Protein AF-A0A512BTE2-F1 (afdb_monomer_lite)

Sequence (60 aa):
MARSGIAPHVIEAVLNHRSGIVSGIAAIYNRHDYYSEKRDALERWAQSPPLAAVDAQQRE

Structure (mmCIF, N/CA/C/O backbone):
data_AF-A0A512BTE2-F1
#
_entry.id   AF-A0A512BTE2-F1
#
loop_
_atom_site.group_PDB
_atom_site.id
_atom_site.type_symbol
_atom_site.label_atom_id
_atom_site.label_alt_id
_atom_site.label_comp_id
_atom_site.label_asym_id
_atom_site.label_entity_id
_atom_site.label_seq_id
_atom_site.pdbx_PDB_ins_code
_atom_site.Cartn_x
_atom_site.Cartn_y
_atom_site.Cartn_z
_atom_site.occupancy
_atom_site.B_iso_or_equiv
_atom_site.auth_seq_id
_atom_site.auth_comp_id
_atom_site.auth_asym_id
_atom_site.auth_atom_id
_atom_site.pdbx_PDB_model_num
ATOM 1 N N . MET A 1 1 ? -2.677 2.540 8.527 1.00 89.38 1 MET A N 1
ATOM 2 C CA . MET A 1 1 ? -2.462 1.377 7.636 1.00 89.38 1 MET A CA 1
ATOM 3 C C . MET A 1 1 ? -1.271 0.517 8.051 1.00 89.38 1 MET A C 1
ATOM 5 O O . MET A 1 1 ? -1.480 -0.671 8.235 1.00 89.38 1 MET A O 1
ATOM 9 N N . ALA A 1 2 ? -0.066 1.062 8.280 1.00 91.50 2 ALA A N 1
ATOM 10 C CA . ALA A 1 2 ? 1.099 0.247 8.680 1.00 91.50 2 ALA A CA 1
ATOM 11 C C . ALA A 1 2 ? 0.873 -0.580 9.965 1.00 91.50 2 ALA A C 1
ATOM 13 O O . ALA A 1 2 ? 1.159 -1.771 9.989 1.00 91.50 2 ALA A O 1
ATOM 14 N N . ARG A 1 3 ? 0.256 0.015 11.000 1.00 88.12 3 ARG A N 1
ATOM 15 C CA . ARG A 1 3 ? -0.153 -0.706 12.225 1.00 88.12 3 ARG A CA 1
ATOM 16 C C . ARG A 1 3 ? -1.110 -1.878 11.970 1.00 88.12 3 ARG A C 1
ATOM 18 O O . ARG A 1 3 ? -1.125 -2.820 12.744 1.00 88.12 3 ARG A O 1
ATOM 25 N N . SER A 1 4 ? -1.881 -1.828 10.886 1.00 90.88 4 SER A N 1
ATOM 26 C CA . SER A 1 4 ? -2.812 -2.886 10.471 1.00 90.88 4 SER A CA 1
ATOM 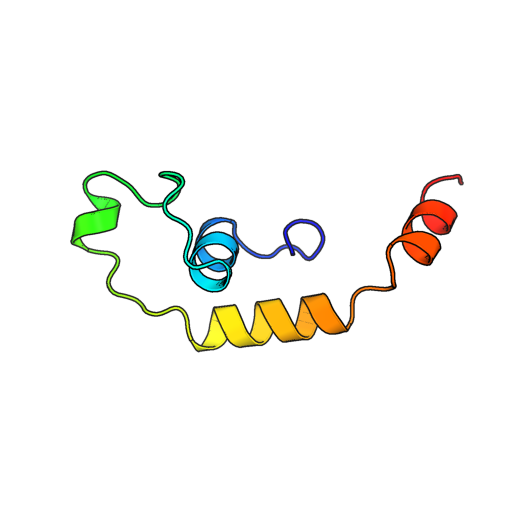27 C C . SER A 1 4 ? -2.136 -3.950 9.588 1.00 90.88 4 SER A C 1
ATOM 29 O O . SER A 1 4 ? -2.826 -4.735 8.940 1.00 90.88 4 SER A O 1
ATOM 31 N N . GLY A 1 5 ? -0.799 -3.946 9.505 1.00 93.38 5 GLY A N 1
ATOM 32 C CA . GLY A 1 5 ? -0.012 -4.909 8.731 1.00 93.38 5 GLY A CA 1
ATOM 33 C C . GLY A 1 5 ? -0.049 -4.703 7.215 1.00 93.38 5 GLY A C 1
ATOM 34 O O . GLY A 1 5 ? 0.339 -5.600 6.473 1.00 93.38 5 GLY A O 1
ATOM 35 N N . ILE A 1 6 ? -0.521 -3.551 6.728 1.00 96.88 6 ILE A N 1
ATOM 36 C CA . ILE A 1 6 ? -0.539 -3.268 5.287 1.00 96.88 6 ILE A CA 1
ATOM 37 C C . ILE A 1 6 ? 0.884 -3.005 4.793 1.00 96.88 6 ILE A C 1
ATOM 39 O O . ILE A 1 6 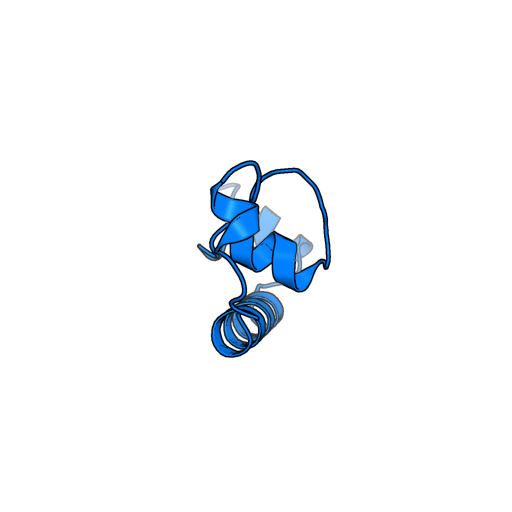? 1.620 -2.215 5.388 1.00 96.88 6 ILE A O 1
ATOM 43 N N . ALA A 1 7 ? 1.255 -3.641 3.681 1.00 96.31 7 ALA A N 1
ATOM 44 C CA . ALA A 1 7 ? 2.577 -3.498 3.089 1.00 96.31 7 ALA A CA 1
ATOM 45 C C . ALA A 1 7 ? 2.856 -2.042 2.653 1.00 96.31 7 ALA A C 1
ATOM 47 O O . ALA A 1 7 ? 1.987 -1.416 2.040 1.00 96.31 7 ALA A O 1
ATOM 48 N N . PRO A 1 8 ? 4.071 -1.501 2.878 1.00 95.06 8 PRO A N 1
ATOM 49 C CA . PRO A 1 8 ? 4.380 -0.102 2.576 1.00 95.06 8 PRO A CA 1
ATOM 50 C C . PRO A 1 8 ? 4.124 0.310 1.121 1.00 95.06 8 PRO A C 1
ATOM 52 O O . PRO A 1 8 ? 3.591 1.384 0.880 1.00 95.06 8 PRO A O 1
ATOM 55 N N . HIS A 1 9 ? 4.426 -0.551 0.145 1.00 94.88 9 HIS A N 1
ATOM 56 C CA . HIS A 1 9 ? 4.194 -0.243 -1.272 1.00 94.88 9 HIS A CA 1
ATOM 57 C C . HIS A 1 9 ? 2.700 -0.170 -1.640 1.00 94.88 9 HIS A C 1
ATOM 59 O O . HIS A 1 9 ? 2.334 0.587 -2.534 1.00 94.88 9 HIS A O 1
ATOM 65 N N . VAL A 1 10 ? 1.828 -0.896 -0.928 1.00 96.94 10 VAL A N 1
ATOM 66 C CA . VAL A 1 10 ? 0.369 -0.767 -1.075 1.00 96.94 10 VAL A CA 1
ATOM 67 C C . VAL A 1 10 ? -0.098 0.552 -0.466 1.00 96.94 10 VAL A C 1
ATOM 69 O O . VAL A 1 10 ? -0.895 1.252 -1.080 1.00 96.94 10 VAL A O 1
ATOM 72 N N . ILE A 1 11 ? 0.429 0.930 0.706 1.00 96.25 11 ILE A N 1
ATOM 73 C CA . ILE A 1 11 ? 0.124 2.222 1.347 1.00 96.25 11 ILE A CA 1
ATOM 74 C C . ILE A 1 11 ? 0.503 3.379 0.414 1.00 96.25 11 ILE A C 1
ATOM 76 O O . ILE A 1 11 ? -0.303 4.276 0.191 1.00 96.25 11 ILE A O 1
ATOM 80 N N . GLU A 1 12 ? 1.689 3.330 -0.188 1.00 94.69 12 GLU A N 1
ATOM 81 C CA . GLU A 1 12 ? 2.134 4.329 -1.165 1.00 94.69 12 GLU A CA 1
ATOM 82 C C . GLU A 1 12 ? 1.225 4.392 -2.396 1.00 94.69 12 GLU A C 1
ATOM 84 O O . GLU A 1 12 ? 0.888 5.483 -2.855 1.00 94.69 12 GLU A O 1
ATOM 89 N N . ALA A 1 13 ? 0.778 3.236 -2.900 1.00 94.88 13 ALA A N 1
ATOM 90 C CA . ALA A 1 13 ? -0.152 3.166 -4.022 1.00 94.88 13 ALA A CA 1
ATOM 91 C C . ALA A 1 13 ? -1.548 3.716 -3.672 1.00 94.88 13 ALA A C 1
ATOM 93 O O . ALA A 1 13 ? -2.185 4.328 -4.529 1.00 94.88 13 ALA A O 1
ATOM 94 N N . VAL A 1 14 ? -2.026 3.539 -2.431 1.00 96.69 14 VAL A N 1
ATOM 95 C CA . VAL A 1 14 ? -3.254 4.192 -1.934 1.00 96.69 14 VAL A CA 1
ATOM 96 C C . VAL A 1 14 ? -3.082 5.711 -1.901 1.00 96.69 14 VAL A C 1
ATOM 98 O O . VAL A 1 14 ? -3.971 6.437 -2.337 1.00 96.69 14 VAL A O 1
ATOM 101 N N . LEU A 1 15 ? -1.943 6.192 -1.395 1.00 94.88 15 LEU A N 1
ATOM 102 C CA . LEU A 1 15 ? -1.653 7.622 -1.244 1.00 94.88 15 LEU A CA 1
ATOM 103 C C . LEU A 1 15 ? -1.259 8.305 -2.562 1.00 94.88 15 LEU A C 1
ATOM 105 O O . LEU A 1 15 ? -1.103 9.523 -2.599 1.00 94.88 15 LEU A O 1
ATOM 109 N N . ASN A 1 16 ? -1.087 7.533 -3.640 1.00 91.69 16 ASN A N 1
ATOM 110 C CA . ASN A 1 16 ? -0.533 7.999 -4.910 1.00 91.69 16 ASN A CA 1
ATOM 111 C C . ASN A 1 16 ? 0.821 8.723 -4.730 1.00 91.69 16 ASN A C 1
ATOM 113 O O . ASN A 1 16 ? 1.132 9.706 -5.406 1.00 91.69 16 ASN A O 1
ATOM 117 N N . HIS A 1 17 ? 1.620 8.254 -3.770 1.00 91.12 17 HIS A N 1
ATOM 118 C CA . HIS A 1 17 ? 2.906 8.840 -3.423 1.00 91.12 17 HIS A CA 1
ATOM 119 C C . HIS A 1 17 ? 4.046 8.268 -4.270 1.00 91.12 17 HIS A C 1
ATOM 121 O O . HIS A 1 17 ? 4.014 7.136 -4.753 1.00 91.12 17 HIS A O 1
ATOM 127 N N . ARG A 1 18 ? 5.105 9.072 -4.418 1.00 80.00 18 ARG A N 1
ATOM 128 C CA . ARG A 1 18 ? 6.369 8.683 -5.057 1.00 80.00 18 ARG A CA 1
ATOM 129 C C . ARG A 1 18 ? 7.532 8.910 -4.088 1.00 80.00 18 ARG A C 1
ATOM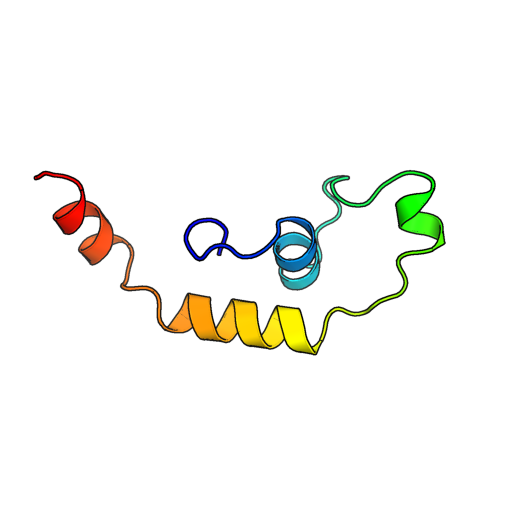 131 O O . ARG A 1 18 ? 8.384 9.755 -4.329 1.00 80.00 18 ARG A O 1
ATOM 138 N N . SER A 1 19 ? 7.552 8.165 -2.982 1.00 82.12 19 SER A N 1
ATOM 139 C CA . SER A 1 19 ? 8.609 8.242 -1.952 1.00 82.12 19 SER A CA 1
ATOM 140 C C . SER A 1 19 ? 9.887 7.456 -2.276 1.00 82.12 19 SER A C 1
ATOM 142 O O . SER A 1 19 ? 10.895 7.608 -1.592 1.00 82.12 19 SER A O 1
ATOM 144 N N . GLY A 1 20 ? 9.858 6.594 -3.298 1.00 84.00 20 GLY A N 1
ATOM 145 C CA . GLY A 1 20 ? 10.981 5.723 -3.664 1.00 84.00 20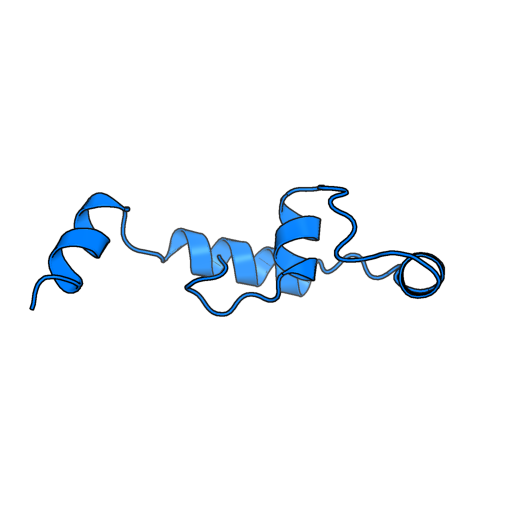 GLY A CA 1
ATOM 146 C C . GLY A 1 20 ? 10.938 4.314 -3.061 1.00 84.00 20 GLY A C 1
ATOM 147 O O . GLY A 1 20 ? 11.823 3.516 -3.371 1.00 84.00 20 GLY A O 1
ATOM 148 N N . ILE A 1 21 ? 9.897 3.965 -2.286 1.00 89.50 21 ILE A N 1
ATOM 149 C CA . ILE A 1 21 ? 9.663 2.582 -1.816 1.00 89.50 21 ILE A CA 1
ATOM 150 C C . ILE A 1 21 ? 9.604 1.593 -2.992 1.00 89.50 21 ILE A C 1
ATOM 152 O O . ILE A 1 21 ? 10.155 0.499 -2.911 1.00 89.50 21 ILE A O 1
ATOM 156 N N . VAL A 1 22 ? 8.986 1.994 -4.106 1.00 90.44 22 VAL A N 1
ATOM 157 C CA . VAL A 1 22 ? 9.128 1.320 -5.403 1.00 90.44 22 VAL A CA 1
ATOM 158 C C . VAL A 1 22 ? 10.042 2.180 -6.274 1.00 90.44 22 VAL A C 1
ATOM 160 O O . VAL A 1 22 ? 9.682 3.297 -6.647 1.00 90.44 22 VAL A O 1
ATOM 163 N N . SER A 1 23 ? 11.239 1.681 -6.580 1.00 93.00 23 SER A N 1
ATOM 164 C CA . SER A 1 23 ? 12.271 2.425 -7.312 1.00 93.00 23 SER A CA 1
ATOM 165 C C . SER A 1 23 ? 13.175 1.510 -8.146 1.00 93.00 23 SER A C 1
ATOM 167 O O . SER A 1 23 ? 13.052 0.283 -8.119 1.00 93.00 23 SER A O 1
ATOM 169 N N . GLY A 1 24 ? 14.060 2.115 -8.947 1.00 93.19 24 GLY A N 1
ATOM 170 C CA . GLY A 1 24 ? 15.018 1.394 -9.785 1.00 93.19 24 GLY A CA 1
ATOM 171 C C . GLY A 1 24 ? 14.346 0.412 -10.747 1.00 93.19 24 GLY A C 1
ATOM 172 O O . GLY A 1 24 ? 13.322 0.717 -11.356 1.00 93.19 24 GLY A O 1
ATOM 173 N N . ILE A 1 25 ? 14.912 -0.789 -10.864 1.00 95.50 25 ILE A N 1
ATOM 174 C CA . ILE A 1 25 ? 14.404 -1.842 -11.756 1.00 95.50 25 ILE A CA 1
ATOM 175 C C . ILE A 1 25 ? 12.990 -2.286 -11.353 1.00 95.50 25 ILE A C 1
ATOM 177 O O . ILE A 1 25 ? 12.167 -2.571 -12.221 1.00 95.50 25 ILE A O 1
ATOM 181 N N . ALA A 1 26 ? 12.662 -2.281 -10.057 1.00 92.12 26 ALA A N 1
ATOM 182 C CA . ALA A 1 26 ? 11.322 -2.637 -9.598 1.00 92.12 26 ALA A CA 1
ATOM 183 C C . ALA A 1 26 ? 10.257 -1.687 -10.170 1.00 92.12 26 ALA A C 1
ATOM 185 O O . ALA A 1 26 ? 9.184 -2.140 -10.554 1.00 92.12 26 ALA A O 1
ATOM 186 N N . ALA A 1 27 ? 10.567 -0.396 -10.327 1.00 91.81 27 ALA A N 1
ATOM 187 C CA . ALA A 1 27 ? 9.659 0.562 -10.959 1.00 91.81 27 ALA A CA 1
ATOM 188 C C . ALA A 1 27 ? 9.454 0.318 -12.470 1.00 91.81 27 ALA A C 1
ATOM 190 O O . ALA A 1 27 ? 8.456 0.767 -13.028 1.00 91.81 27 ALA A O 1
ATOM 191 N N . ILE A 1 28 ? 10.362 -0.402 -13.143 1.00 94.31 28 ILE A N 1
ATOM 192 C CA . ILE A 1 28 ? 10.217 -0.747 -14.568 1.00 94.31 28 ILE A CA 1
ATOM 193 C C . ILE A 1 28 ? 9.113 -1.793 -14.747 1.00 94.31 28 ILE A C 1
ATOM 195 O O . ILE A 1 28 ? 8.266 -1.644 -15.636 1.00 94.31 28 ILE A O 1
ATOM 199 N N . TYR A 1 29 ? 9.112 -2.821 -13.895 1.00 94.56 29 TYR A N 1
ATOM 200 C CA . TYR A 1 29 ? 8.238 -3.990 -14.031 1.00 94.56 29 TYR A CA 1
ATOM 201 C C . TYR A 1 29 ? 7.009 -3.971 -13.117 1.00 94.56 29 TYR A C 1
ATOM 203 O O . TYR A 1 29 ? 6.049 -4.689 -13.389 1.00 94.56 29 TYR A O 1
ATOM 211 N N . ASN A 1 30 ? 6.979 -3.139 -12.072 1.00 92.62 30 ASN A N 1
ATOM 212 C CA . ASN A 1 30 ? 5.801 -2.998 -11.224 1.00 92.62 30 ASN A CA 1
ATOM 213 C C . ASN A 1 30 ? 4.728 -2.144 -11.917 1.00 92.62 30 ASN A C 1
ATOM 215 O O . ASN A 1 30 ? 4.662 -0.928 -11.747 1.00 92.62 30 ASN A O 1
ATOM 219 N N . ARG A 1 31 ? 3.913 -2.800 -12.747 1.00 92.19 31 ARG A N 1
ATOM 220 C CA . ARG A 1 31 ? 2.742 -2.216 -13.427 1.00 92.19 31 ARG A CA 1
ATOM 221 C C . ARG A 1 31 ? 1.422 -2.602 -12.771 1.00 92.19 31 ARG A C 1
ATOM 223 O O . ARG A 1 31 ? 0.365 -2.297 -13.311 1.00 92.19 31 ARG A O 1
ATOM 230 N N . HIS A 1 32 ? 1.493 -3.314 -11.652 1.00 94.56 32 HIS A N 1
ATOM 231 C CA . HIS A 1 32 ? 0.317 -3.762 -10.938 1.00 94.56 32 HIS A CA 1
ATOM 232 C C . HIS A 1 32 ? -0.373 -2.563 -10.280 1.00 94.56 32 HIS A C 1
ATOM 234 O O . HIS A 1 32 ? 0.280 -1.696 -9.703 1.00 94.56 32 HIS A O 1
ATOM 240 N N . ASP A 1 33 ? -1.695 -2.488 -10.400 1.00 93.75 33 ASP A N 1
ATOM 241 C CA . ASP A 1 33 ? -2.480 -1.359 -9.899 1.00 93.75 33 ASP A CA 1
ATOM 242 C C . ASP A 1 33 ? -2.859 -1.498 -8.418 1.00 93.75 33 ASP A C 1
ATOM 244 O O . ASP A 1 33 ? -3.310 -0.516 -7.815 1.00 93.75 33 ASP A O 1
ATOM 248 N N . TYR A 1 34 ? -2.648 -2.686 -7.838 1.00 96.62 34 TYR A N 1
ATOM 249 C CA . TYR A 1 34 ? -2.968 -3.042 -6.459 1.00 96.62 34 TYR A CA 1
ATOM 250 C C . TYR A 1 34 ? -4.442 -2.821 -6.108 1.00 96.62 34 TYR A C 1
ATOM 252 O O . TYR A 1 34 ? -4.754 -2.441 -4.983 1.00 96.62 34 TYR A O 1
ATOM 260 N N . TYR A 1 35 ? -5.374 -2.954 -7.057 1.00 98.00 35 TYR A N 1
ATOM 261 C CA . TYR A 1 35 ? -6.772 -2.586 -6.805 1.00 98.00 35 TYR A CA 1
ATOM 262 C C . TYR A 1 35 ? -7.378 -3.323 -5.596 1.00 98.00 35 TYR A C 1
ATOM 264 O O . TYR A 1 35 ? -7.933 -2.683 -4.697 1.00 98.00 35 TYR A O 1
ATOM 272 N N . SER A 1 36 ? -7.226 -4.649 -5.540 1.00 98.19 36 SER A N 1
ATOM 273 C CA . SER A 1 36 ? -7.702 -5.485 -4.430 1.00 98.19 36 SER A CA 1
ATOM 274 C C . SER A 1 36 ? -7.068 -5.096 -3.097 1.00 98.19 36 SER A C 1
ATOM 276 O O . SER A 1 36 ? -7.761 -4.911 -2.101 1.00 98.19 36 SER A O 1
ATOM 278 N N . GLU A 1 37 ? -5.754 -4.919 -3.088 1.00 98.44 37 GLU A N 1
ATOM 279 C CA . GLU A 1 37 ? -4.949 -4.645 -1.908 1.00 98.44 37 GLU A CA 1
ATOM 280 C C . GLU A 1 37 ? -5.228 -3.246 -1.366 1.00 98.44 37 GLU A C 1
ATOM 282 O O . GLU A 1 37 ? -5.322 -3.063 -0.154 1.00 98.44 37 GLU A O 1
ATOM 287 N N . LYS A 1 38 ? -5.408 -2.258 -2.251 1.00 97.88 38 LYS A N 1
ATOM 288 C CA . LYS A 1 38 ? -5.800 -0.896 -1.877 1.00 97.88 38 LYS A CA 1
ATOM 289 C C . LYS A 1 38 ? -7.189 -0.881 -1.248 1.00 97.88 38 LYS A C 1
ATOM 291 O O . LYS A 1 38 ? -7.375 -0.214 -0.232 1.00 97.88 38 LYS A O 1
ATOM 296 N N . ARG A 1 39 ? -8.149 -1.625 -1.814 1.00 98.06 39 ARG A N 1
ATOM 297 C CA . ARG A 1 39 ? -9.498 -1.751 -1.243 1.00 98.06 39 ARG A CA 1
ATOM 298 C C . ARG A 1 39 ? -9.442 -2.366 0.154 1.00 98.06 39 ARG A C 1
ATOM 300 O O . ARG A 1 39 ? -9.953 -1.767 1.094 1.00 98.06 39 ARG A O 1
ATOM 307 N N . ASP A 1 40 ? -8.768 -3.502 0.303 1.00 97.75 40 ASP A N 1
ATOM 308 C CA . ASP A 1 40 ? -8.618 -4.179 1.595 1.00 97.75 40 ASP A CA 1
ATOM 309 C C . ASP A 1 40 ? -7.870 -3.313 2.623 1.00 97.75 40 ASP A C 1
ATOM 311 O O . ASP A 1 40 ? -8.216 -3.301 3.806 1.00 97.75 40 ASP A O 1
ATOM 315 N N . ALA A 1 41 ? -6.862 -2.551 2.191 1.00 97.50 41 ALA A N 1
ATOM 316 C CA . ALA A 1 41 ? -6.140 -1.622 3.054 1.00 97.50 41 ALA A CA 1
ATOM 317 C C . ALA A 1 41 ? -7.039 -0.494 3.580 1.00 97.50 41 ALA A C 1
ATOM 319 O O . ALA A 1 41 ? -6.944 -0.140 4.758 1.00 97.50 41 ALA A O 1
ATOM 320 N N . LEU A 1 42 ? -7.902 0.061 2.724 1.00 96.75 42 LEU A N 1
ATOM 321 C CA . LEU A 1 42 ? -8.865 1.099 3.092 1.00 96.75 42 LEU A CA 1
ATOM 322 C C . LEU A 1 42 ? -9.960 0.558 4.016 1.00 96.75 42 LEU A C 1
ATOM 324 O O . LEU A 1 42 ? -10.258 1.197 5.020 1.00 96.75 42 LEU A O 1
ATOM 328 N N . GLU A 1 43 ? -10.484 -0.634 3.734 1.00 96.44 43 GLU A N 1
ATOM 329 C CA . GLU A 1 43 ? -11.474 -1.329 4.567 1.00 96.44 43 GLU A CA 1
ATOM 330 C C . GLU A 1 43 ? -10.935 -1.555 5.990 1.00 96.44 43 GLU A C 1
ATOM 332 O O . GLU A 1 43 ? -11.526 -1.123 6.981 1.00 96.44 43 GLU A O 1
ATOM 337 N N . ARG A 1 44 ? -9.736 -2.139 6.105 1.00 94.44 44 ARG A N 1
ATOM 338 C CA . ARG A 1 44 ? -9.077 -2.365 7.403 1.00 94.44 44 ARG A CA 1
ATOM 339 C C . ARG A 1 44 ? -8.731 -1.064 8.119 1.00 94.44 44 ARG A C 1
ATOM 341 O O . ARG A 1 44 ? -8.703 -1.023 9.346 1.00 94.44 44 ARG A O 1
ATOM 348 N N . TRP A 1 45 ? -8.425 -0.004 7.373 1.00 92.88 45 TRP A N 1
ATOM 349 C CA . TRP A 1 45 ? -8.174 1.306 7.963 1.00 92.88 45 TRP A CA 1
ATOM 350 C C . TRP A 1 45 ? -9.452 1.940 8.513 1.00 92.88 45 TRP A C 1
ATOM 352 O O . TRP A 1 45 ? -9.409 2.471 9.618 1.00 92.88 45 TRP A O 1
ATOM 362 N N . ALA A 1 46 ? -10.577 1.830 7.804 1.00 92.44 46 ALA A N 1
ATOM 363 C CA . ALA A 1 46 ? -11.875 2.330 8.255 1.00 92.44 4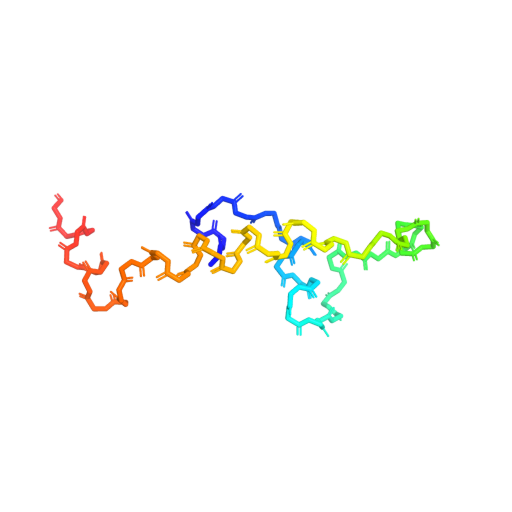6 ALA A CA 1
ATOM 364 C C . ALA A 1 46 ? -12.374 1.618 9.525 1.00 92.44 46 ALA A C 1
ATOM 366 O O . ALA A 1 46 ? -13.034 2.230 10.360 1.00 92.44 46 ALA A O 1
ATOM 367 N N . GLN A 1 47 ? -12.014 0.345 9.694 1.00 90.56 47 GLN A N 1
ATOM 368 C CA . GLN A 1 47 ? -12.305 -0.439 10.898 1.00 90.56 47 GLN A CA 1
ATOM 369 C C . GLN A 1 47 ? -11.368 -0.120 12.075 1.00 90.56 47 GLN A C 1
ATOM 371 O O . GLN A 1 47 ? -11.611 -0.568 13.196 1.00 90.56 47 GLN A O 1
ATOM 376 N N . SER A 1 48 ? -10.285 0.634 11.849 1.00 81.88 48 SER A N 1
ATOM 377 C CA . SER A 1 48 ? -9.380 1.022 12.928 1.00 81.88 48 SER A CA 1
ATOM 378 C C . SER A 1 48 ? -10.100 1.977 13.884 1.00 81.88 48 SER A C 1
ATOM 380 O O . SER A 1 48 ? -10.643 2.985 13.428 1.00 81.88 48 SER A O 1
ATOM 382 N N . PRO A 1 49 ? -10.050 1.736 15.207 1.00 76.31 49 PRO A N 1
ATOM 383 C CA . PRO A 1 49 ? -10.609 2.671 16.172 1.00 76.31 49 PRO A CA 1
ATOM 384 C C . PRO A 1 49 ? -9.978 4.069 16.019 1.00 76.31 49 PRO A C 1
ATOM 386 O O . PRO A 1 49 ? -8.800 4.176 15.643 1.00 76.31 49 PRO A O 1
ATOM 389 N N . PRO A 1 50 ? -10.748 5.146 16.280 1.00 68.88 50 PRO A N 1
ATOM 390 C CA . PRO A 1 50 ? -10.265 6.518 16.169 1.00 68.88 50 PRO A CA 1
ATOM 391 C C . PRO A 1 50 ? -9.060 6.728 17.085 1.00 68.88 50 PRO A C 1
ATOM 393 O O . PRO A 1 50 ? -8.995 6.147 18.163 1.00 68.88 50 PRO A O 1
ATOM 396 N N . LEU A 1 51 ? -8.118 7.579 16.667 1.00 63.53 51 LEU A N 1
ATOM 397 C CA . LEU A 1 51 ? -6.807 7.760 17.314 1.00 63.53 51 LEU A CA 1
ATOM 398 C C . LEU A 1 51 ? -6.894 7.955 18.843 1.00 63.53 51 LEU A C 1
ATOM 400 O O . LEU A 1 51 ? -6.088 7.385 19.567 1.00 63.53 51 LEU A O 1
ATOM 404 N N . ALA A 1 52 ? -7.927 8.649 19.332 1.00 63.38 52 ALA A N 1
ATOM 405 C CA . ALA A 1 52 ? -8.176 8.856 20.762 1.00 63.38 52 ALA A CA 1
ATOM 406 C C . ALA A 1 52 ? -8.476 7.566 21.558 1.00 63.38 52 ALA A C 1
ATOM 408 O O . ALA A 1 52 ? -8.166 7.493 22.742 1.00 63.38 52 ALA A O 1
ATOM 409 N N . ALA A 1 53 ? -9.066 6.549 20.928 1.00 61.31 53 ALA A N 1
ATOM 410 C CA . ALA A 1 53 ? -9.354 5.259 21.556 1.00 61.31 53 ALA A CA 1
ATOM 411 C C . ALA A 1 53 ? -8.132 4.322 21.563 1.00 61.31 53 ALA A C 1
ATOM 413 O O . ALA A 1 53 ? -8.061 3.409 22.378 1.00 61.31 53 ALA A O 1
ATOM 414 N N . VAL A 1 54 ? -7.155 4.553 20.678 1.00 60.25 54 VAL A N 1
ATOM 415 C CA . VAL A 1 54 ? -5.958 3.705 20.551 1.00 60.25 54 VAL A CA 1
ATOM 416 C C . VAL A 1 54 ? -4.929 4.030 21.638 1.00 60.25 54 VAL A C 1
ATOM 418 O O . VAL A 1 54 ? -4.332 3.118 22.203 1.00 60.25 54 VAL A O 1
ATOM 421 N N . ASP A 1 55 ? -4.782 5.310 21.993 1.00 58.22 55 ASP A N 1
ATOM 422 C CA . ASP A 1 55 ? -3.861 5.769 23.047 1.00 58.22 55 ASP A CA 1
ATOM 423 C C . ASP A 1 55 ? -4.261 5.287 24.451 1.00 58.22 55 ASP A C 1
ATOM 425 O O . ASP A 1 55 ? -3.414 5.198 25.342 1.00 58.22 55 ASP A O 1
ATOM 429 N N . ALA A 1 56 ? -5.542 4.969 24.659 1.00 58.50 56 ALA A N 1
ATOM 430 C CA . ALA A 1 56 ? -6.045 4.432 25.920 1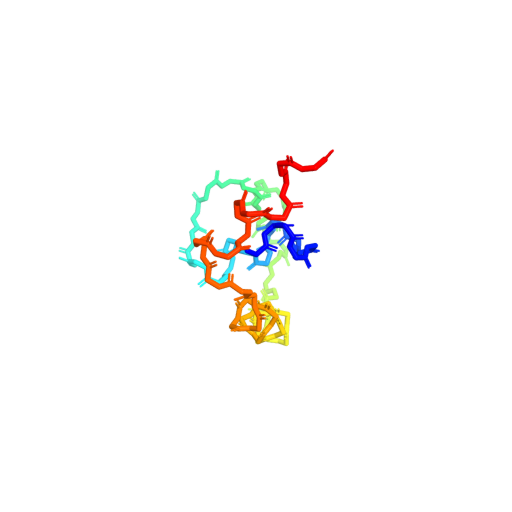.00 58.50 56 ALA A CA 1
ATOM 431 C C . ALA A 1 56 ? -5.611 2.972 26.148 1.00 58.50 56 ALA A C 1
ATOM 433 O O . ALA A 1 56 ? -5.433 2.562 27.287 1.00 58.50 56 ALA A O 1
ATOM 434 N N . GLN A 1 57 ? -5.387 2.209 25.073 1.00 54.91 57 GLN A N 1
ATOM 435 C CA . GLN A 1 57 ? -5.094 0.772 25.123 1.00 54.91 57 GLN A CA 1
ATOM 436 C C . GLN A 1 57 ? -3.587 0.450 25.187 1.00 54.91 57 GLN A C 1
ATOM 438 O O . GLN A 1 57 ? -3.211 -0.712 25.274 1.00 54.91 57 GLN A O 1
ATOM 443 N N . GLN A 1 58 ? -2.715 1.465 25.110 1.00 52.44 58 GLN A N 1
ATOM 444 C CA . GLN A 1 58 ? -1.251 1.315 25.171 1.00 52.44 58 GLN A CA 1
ATOM 445 C C . GLN A 1 58 ? -0.636 1.814 26.495 1.00 52.44 58 GLN A C 1
ATOM 447 O O . GLN A 1 58 ? 0.586 1.872 26.610 1.00 52.44 58 GLN A O 1
ATOM 452 N N . ARG A 1 59 ? -1.463 2.224 27.470 1.00 49.22 59 ARG A N 1
ATOM 453 C CA . ARG A 1 59 ? -1.038 2.740 28.790 1.00 49.22 59 ARG A CA 1
ATOM 454 C C . ARG A 1 59 ? -1.225 1.740 29.942 1.00 49.22 59 ARG A C 1
ATOM 456 O O . ARG A 1 59 ? -1.184 2.154 31.098 1.00 49.22 59 ARG A O 1
ATOM 463 N N . GLU A 1 60 ? -1.418 0.465 29.626 1.00 42.88 60 GLU A N 1
ATOM 464 C CA . GLU A 1 60 ? -1.383 -0.663 30.570 1.00 42.88 60 GLU A CA 1
ATOM 465 C C . GLU A 1 60 ? -0.100 -1.472 30.355 1.00 42.88 60 GLU A C 1
ATOM 467 O O . GLU A 1 60 ? 0.499 -1.894 31.368 1.00 42.88 60 GLU A O 1
#

Secondary structure (DSSP, 8-state):
-GGGT--HHHHHHHHT--SSSS-HHHHHH-----HHHHHHHHHHHHTSPPHHHHTTTT--

Organism: NCBI:txid670291

Radius of gyration: 14.37 Å; chains: 1; bounding box: 27×14×45 Å

Foldseek 3Di:
DVVLVQDPVLVCLLVVHDPCPQDDPSVVPPPDSCPVSNVVVVVSVVVDPDPVVVVVVPPD

pLDDT: mean 86.41, std 14.65, range [42.88, 98.44]